Protein AF-A0A9D5B1R6-F1 (afdb_monomer_lite)

InterPro domains:
  IPR014854 Non-structural maintenance of chromosome element 4, C-terminal [PF08743] (55-95)
  IPR027786 Nse4/EID family [PTHR16140] (1-98)

Structure (mmCIF, N/CA/C/O backbone):
data_AF-A0A9D5B1R6-F1
#
_entry.id   AF-A0A9D5B1R6-F1
#
loop_
_atom_site.group_PDB
_atom_site.id
_atom_site.type_symbol
_atom_site.label_atom_id
_atom_site.label_alt_id
_atom_site.label_comp_id
_atom_site.label_asym_id
_atom_site.label_entity_id
_atom_site.label_seq_id
_atom_site.pdbx_PDB_ins_code
_atom_site.Cartn_x
_atom_site.Cartn_y
_atom_site.Cartn_z
_atom_site.occupancy
_atom_site.B_iso_or_equiv
_atom_site.auth_seq_id
_atom_site.auth_comp_id
_atom_site.auth_asym_id
_atom_site.auth_atom_id
_atom_site.pdbx_PDB_model_num
ATOM 1 N N . MET A 1 1 ? -0.660 -54.802 -45.787 1.00 39.91 1 MET A N 1
ATOM 2 C CA . MET A 1 1 ? -0.016 -53.473 -45.708 1.00 39.91 1 MET A CA 1
ATOM 3 C C . MET A 1 1 ? -0.212 -52.958 -44.292 1.0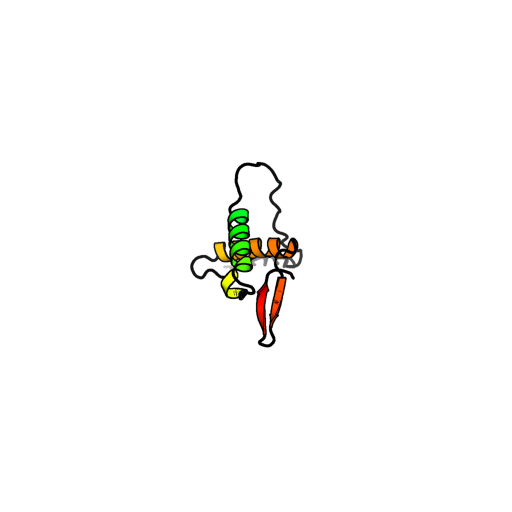0 39.91 1 MET A C 1
ATOM 5 O O . MET A 1 1 ? -1.242 -52.376 -43.983 1.00 39.91 1 MET A O 1
ATOM 9 N N . ASP A 1 2 ? 0.734 -53.288 -43.419 1.00 43.66 2 ASP A N 1
ATOM 10 C CA . ASP A 1 2 ? 0.671 -53.099 -41.970 1.00 43.66 2 ASP A CA 1
ATOM 11 C C . ASP A 1 2 ? 1.022 -51.664 -41.562 1.00 43.66 2 ASP A C 1
ATOM 13 O O . ASP A 1 2 ? 2.182 -51.245 -41.595 1.00 43.66 2 ASP A O 1
ATOM 17 N N . THR A 1 3 ? 0.024 -50.891 -41.144 1.00 48.88 3 THR A N 1
ATOM 18 C CA . THR A 1 3 ? 0.214 -49.537 -40.614 1.00 48.88 3 THR A CA 1
ATOM 19 C C . THR A 1 3 ? 0.492 -49.589 -39.111 1.00 48.88 3 THR A C 1
ATOM 21 O O . THR A 1 3 ? -0.399 -49.672 -38.270 1.00 48.88 3 THR A O 1
ATOM 24 N N . LYS A 1 4 ? 1.780 -49.539 -38.755 1.00 49.00 4 LYS A N 1
ATOM 25 C CA . LYS A 1 4 ? 2.257 -49.485 -37.365 1.00 49.00 4 LYS A CA 1
ATOM 26 C C . LYS A 1 4 ? 1.818 -48.181 -36.684 1.00 49.00 4 LYS A C 1
ATOM 28 O O . LYS A 1 4 ? 2.315 -47.102 -37.006 1.00 49.00 4 LYS A O 1
ATOM 33 N N . ILE A 1 5 ? 0.928 -48.285 -35.698 1.00 58.22 5 ILE A N 1
ATOM 34 C CA . ILE A 1 5 ? 0.505 -47.170 -34.839 1.00 58.22 5 ILE A CA 1
ATOM 35 C C . ILE A 1 5 ? 1.670 -46.786 -33.913 1.00 58.22 5 ILE A C 1
ATOM 37 O O . ILE A 1 5 ? 2.096 -47.555 -33.051 1.00 58.22 5 ILE A O 1
ATOM 41 N N . LYS A 1 6 ? 2.210 -45.578 -34.101 1.00 52.16 6 LYS A N 1
ATOM 42 C CA . LYS A 1 6 ? 3.335 -45.029 -33.329 1.00 52.16 6 LYS A CA 1
ATOM 43 C C . LYS A 1 6 ? 2.820 -44.507 -31.978 1.00 52.16 6 LYS A C 1
ATOM 45 O O . LYS A 1 6 ? 2.185 -43.457 -31.914 1.00 52.16 6 LYS A O 1
ATOM 50 N N . GLN A 1 7 ? 3.080 -45.236 -30.893 1.00 57.19 7 GLN A N 1
ATOM 51 C CA . GLN A 1 7 ? 2.700 -44.827 -29.535 1.00 57.19 7 GLN A CA 1
ATOM 52 C C . GLN A 1 7 ? 3.459 -43.558 -29.103 1.00 57.19 7 GLN A C 1
ATOM 54 O O . GLN A 1 7 ? 4.688 -43.543 -29.010 1.00 57.19 7 GLN A O 1
ATOM 59 N N . LYS A 1 8 ? 2.723 -42.476 -28.818 1.00 52.56 8 LYS A N 1
ATOM 60 C CA . LYS A 1 8 ? 3.261 -41.242 -28.224 1.00 52.56 8 LYS A CA 1
ATOM 61 C C . LYS A 1 8 ? 3.515 -41.474 -26.730 1.00 52.56 8 LYS A C 1
ATOM 63 O O . LYS A 1 8 ? 2.583 -41.724 -25.972 1.00 52.56 8 LYS A O 1
ATOM 68 N N . ARG A 1 9 ? 4.774 -41.363 -26.296 1.00 49.69 9 ARG A N 1
ATOM 69 C CA . ARG A 1 9 ? 5.143 -41.379 -24.871 1.00 49.69 9 ARG A CA 1
ATOM 70 C C . ARG A 1 9 ? 4.581 -40.132 -24.184 1.00 49.69 9 ARG A C 1
ATOM 72 O O . ARG A 1 9 ? 4.960 -39.012 -24.519 1.00 49.69 9 ARG A O 1
ATOM 79 N N . VAL A 1 10 ? 3.689 -40.327 -23.218 1.00 55.59 10 VAL A N 1
ATOM 80 C CA . VAL A 1 10 ? 3.200 -39.260 -22.339 1.00 55.59 10 VAL A CA 1
ATOM 81 C C . VAL A 1 10 ? 4.303 -38.935 -21.332 1.00 55.59 10 VAL A C 1
ATOM 83 O O . VAL A 1 10 ? 4.552 -39.692 -20.396 1.00 55.59 10 VAL A O 1
ATOM 86 N N . CYS A 1 11 ? 4.987 -37.805 -21.518 1.00 48.84 11 CYS A N 1
ATOM 87 C CA . CYS A 1 11 ? 5.887 -37.270 -20.501 1.00 48.84 11 CYS A CA 1
ATOM 88 C C . CYS A 1 11 ? 5.057 -36.775 -19.312 1.00 48.84 11 CYS A C 1
ATOM 90 O O . CYS A 1 11 ? 4.418 -35.723 -19.368 1.00 48.84 11 CYS A O 1
ATOM 92 N N . ARG A 1 12 ? 5.070 -37.540 -18.219 1.00 50.94 12 ARG A N 1
ATOM 93 C CA . ARG A 1 12 ? 4.490 -37.160 -16.929 1.00 50.94 12 ARG A CA 1
ATOM 94 C C . ARG A 1 12 ? 5.261 -35.953 -16.379 1.00 50.94 12 ARG A C 1
ATOM 96 O O . ARG A 1 12 ? 6.295 -36.118 -15.737 1.00 50.94 12 ARG A O 1
ATOM 103 N N . LYS A 1 13 ? 4.780 -34.732 -16.644 1.00 58.06 13 LYS A N 1
ATOM 104 C CA . LYS A 1 13 ? 5.303 -33.516 -16.003 1.00 58.06 13 LYS A CA 1
ATOM 105 C C . LYS A 1 13 ? 5.100 -33.657 -14.493 1.00 58.06 13 LYS A C 1
ATOM 107 O O . LYS A 1 13 ? 3.965 -33.727 -14.020 1.00 58.06 13 LYS A O 1
ATOM 112 N N . LYS A 1 14 ? 6.195 -33.741 -13.734 1.00 51.97 14 LYS A N 1
ATOM 113 C CA . LYS A 1 14 ? 6.152 -33.658 -12.271 1.00 51.97 14 LYS A CA 1
ATOM 114 C C . LYS A 1 14 ? 5.601 -32.272 -11.917 1.00 51.97 14 LYS A C 1
ATOM 116 O O . LYS A 1 14 ? 6.217 -31.268 -12.259 1.00 51.97 14 LYS A O 1
ATOM 121 N N . ARG A 1 15 ? 4.422 -32.214 -11.288 1.00 55.03 15 ARG A N 1
ATOM 122 C CA . ARG A 1 15 ? 3.891 -30.979 -10.691 1.00 55.03 15 ARG A CA 1
ATOM 123 C C . ARG A 1 15 ? 4.849 -30.590 -9.565 1.00 55.03 15 ARG A C 1
ATOM 125 O O . ARG A 1 15 ? 4.895 -31.280 -8.549 1.00 55.03 15 ARG A O 1
ATOM 132 N N . LEU A 1 16 ? 5.644 -29.544 -9.773 1.00 53.97 16 LEU A N 1
ATOM 133 C CA . LEU A 1 16 ? 6.394 -28.907 -8.696 1.00 53.97 16 LEU A CA 1
ATOM 134 C C . LEU A 1 16 ? 5.376 -28.218 -7.780 1.00 53.97 16 LEU A C 1
ATOM 136 O O . LEU A 1 16 ? 4.466 -27.540 -8.259 1.00 53.97 16 LEU A O 1
ATOM 140 N N . LYS A 1 17 ? 5.470 -28.479 -6.475 1.00 51.81 17 LYS A N 1
ATOM 141 C CA . LYS A 1 17 ? 4.603 -27.873 -5.462 1.00 51.81 17 LYS A CA 1
ATOM 142 C C . LYS A 1 17 ? 4.887 -26.359 -5.421 1.00 51.81 17 LYS A C 1
ATOM 144 O O . LYS A 1 17 ? 6.046 -25.999 -5.244 1.00 51.81 17 LYS A O 1
ATOM 149 N N . PRO A 1 18 ? 3.886 -25.476 -5.569 1.00 50.22 18 PRO A N 1
ATOM 150 C CA . PRO A 1 18 ? 4.074 -24.025 -5.512 1.00 50.22 18 PRO A CA 1
ATOM 151 C C . PRO A 1 18 ? 4.111 -23.541 -4.056 1.00 50.22 18 PRO A C 1
ATOM 153 O O . PRO A 1 18 ? 3.234 -22.807 -3.605 1.00 50.22 18 PRO A O 1
ATOM 156 N N . THR A 1 19 ? 5.064 -24.029 -3.265 1.00 49.75 19 THR A N 1
ATOM 157 C CA . THR A 1 19 ? 5.172 -23.635 -1.852 1.00 49.75 19 THR A CA 1
ATOM 158 C C . THR A 1 19 ? 6.606 -23.744 -1.366 1.00 49.75 19 THR A C 1
ATOM 160 O O . THR A 1 19 ? 6.899 -24.463 -0.424 1.00 49.75 19 THR A O 1
ATOM 163 N N . GLU A 1 20 ? 7.504 -23.013 -2.007 1.00 47.91 20 GLU A N 1
ATOM 164 C CA . GLU A 1 20 ? 8.626 -22.421 -1.292 1.00 47.91 20 GLU A CA 1
ATOM 165 C C . GLU A 1 20 ? 8.621 -20.954 -1.684 1.00 47.91 20 GLU A C 1
ATOM 167 O O . GLU A 1 20 ? 8.528 -20.612 -2.861 1.00 47.91 20 GLU A O 1
ATOM 172 N N . LEU A 1 21 ? 8.537 -20.112 -0.660 1.00 54.31 21 LEU A N 1
ATOM 173 C CA . LEU A 1 21 ? 8.423 -18.665 -0.723 1.00 54.31 21 LEU A CA 1
ATOM 174 C C . LEU A 1 21 ? 9.302 -18.128 -1.855 1.00 54.31 21 LEU A C 1
ATOM 176 O O . LEU A 1 21 ? 10.526 -18.197 -1.761 1.00 54.31 21 LEU A O 1
ATOM 180 N N . ALA A 1 22 ? 8.675 -17.579 -2.899 1.00 50.22 22 ALA A N 1
ATOM 181 C CA . ALA A 1 22 ? 9.339 -16.706 -3.857 1.00 50.22 22 ALA A CA 1
ATOM 182 C C . ALA A 1 22 ? 9.732 -15.435 -3.097 1.00 50.22 22 ALA A C 1
ATOM 184 O O . ALA A 1 22 ? 9.069 -14.404 -3.169 1.00 50.22 22 ALA A O 1
ATOM 185 N N . ARG A 1 23 ? 10.747 -15.566 -2.242 1.00 47.34 23 ARG A N 1
ATOM 186 C CA . ARG A 1 23 ? 11.384 -14.459 -1.565 1.00 47.34 23 ARG A CA 1
ATOM 187 C C . ARG A 1 23 ? 12.093 -13.707 -2.685 1.00 47.34 23 ARG A C 1
ATOM 189 O O . ARG A 1 23 ? 12.982 -14.291 -3.301 1.00 47.34 23 ARG A O 1
ATOM 196 N N . PRO A 1 24 ? 11.671 -12.479 -3.002 1.00 53.41 24 PRO A N 1
ATOM 197 C CA . PRO A 1 24 ? 12.341 -11.698 -4.024 1.00 53.41 24 PRO A CA 1
ATOM 198 C C . PRO A 1 24 ? 13.820 -11.591 -3.660 1.00 53.41 24 PRO A C 1
ATOM 200 O O . PRO A 1 24 ? 14.155 -11.360 -2.492 1.00 53.41 24 PRO A O 1
ATOM 203 N N . GLU A 1 25 ? 14.694 -11.829 -4.635 1.00 51.28 25 GLU A N 1
ATOM 204 C CA . GLU A 1 25 ? 16.132 -11.699 -4.442 1.00 51.28 25 GLU A CA 1
ATOM 205 C C . GLU A 1 25 ? 16.429 -10.262 -4.010 1.00 51.28 25 GLU A C 1
ATOM 207 O O . GLU A 1 25 ? 16.164 -9.296 -4.725 1.00 51.28 25 GLU A O 1
ATOM 212 N N . GLN A 1 26 ? 16.924 -10.120 -2.782 1.00 53.69 26 GLN A N 1
ATOM 213 C CA . GLN A 1 26 ? 17.366 -8.838 -2.264 1.00 53.69 26 GLN A CA 1
ATOM 214 C C . GLN A 1 26 ? 18.657 -8.497 -3.015 1.00 53.69 26 GLN A C 1
ATOM 216 O O . GLN A 1 26 ? 19.667 -9.177 -2.829 1.00 53.69 26 GLN A O 1
ATOM 221 N N . LEU A 1 27 ? 18.600 -7.505 -3.910 1.00 57.31 27 LEU A N 1
ATOM 222 C CA . LEU A 1 27 ? 19.766 -7.023 -4.650 1.00 57.31 27 LEU A CA 1
ATOM 223 C C . LEU A 1 27 ? 20.867 -6.659 -3.645 1.00 57.31 27 LEU A C 1
ATOM 225 O O . LEU A 1 27 ? 20.658 -5.843 -2.747 1.00 57.31 27 LEU A O 1
ATOM 229 N N . VAL A 1 28 ? 22.008 -7.339 -3.764 1.00 44.66 28 VAL A N 1
ATOM 230 C CA . VAL A 1 28 ? 23.182 -7.162 -2.905 1.00 44.66 28 VAL A CA 1
ATOM 231 C C . VAL A 1 28 ? 23.676 -5.724 -3.051 1.00 44.66 28 VAL A C 1
ATOM 233 O O . VAL A 1 28 ? 23.882 -5.256 -4.169 1.00 44.66 28 VAL A O 1
ATOM 236 N N . GLU A 1 29 ? 23.837 -5.026 -1.923 1.00 49.94 29 GLU A N 1
ATOM 237 C CA . GLU A 1 29 ? 24.308 -3.640 -1.880 1.00 49.94 29 GLU A CA 1
ATOM 238 C C . GLU A 1 29 ? 25.661 -3.507 -2.582 1.00 49.94 29 GLU A C 1
ATOM 240 O O . GLU A 1 29 ? 26.681 -4.008 -2.110 1.00 49.94 29 GLU A O 1
ATOM 245 N N . GLY A 1 30 ? 25.656 -2.827 -3.725 1.00 45.97 30 GLY A N 1
ATOM 246 C CA . GLY A 1 30 ? 26.816 -2.761 -4.596 1.00 45.97 30 GLY A CA 1
ATOM 247 C C . GLY A 1 30 ? 26.870 -1.526 -5.483 1.00 45.97 30 GLY A C 1
ATOM 248 O O .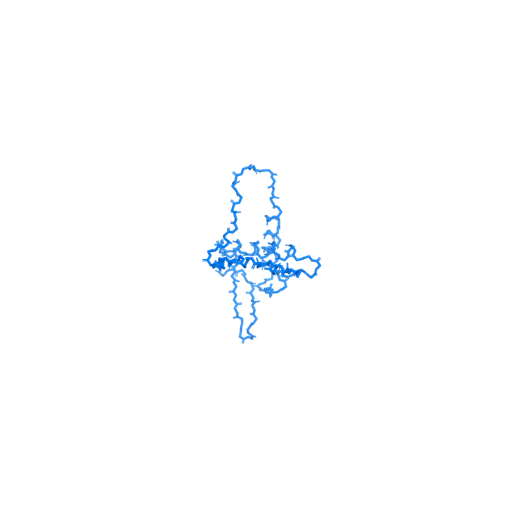 GLY A 1 30 ? 27.311 -1.671 -6.607 1.00 45.97 30 GLY A O 1
ATOM 249 N N . SER A 1 31 ? 26.436 -0.349 -5.009 1.00 41.28 31 SER A N 1
ATOM 250 C CA . SER A 1 31 ? 26.910 0.981 -5.464 1.00 41.28 31 SER A CA 1
ATOM 251 C C . SER A 1 31 ? 26.049 2.099 -4.867 1.00 41.28 31 SER A C 1
ATOM 253 O O . SER A 1 31 ? 24.833 2.118 -5.018 1.00 41.28 31 SER A O 1
ATOM 255 N N . ARG A 1 32 ? 26.689 3.049 -4.183 1.00 47.59 32 ARG A N 1
ATOM 256 C CA . ARG A 1 32 ? 26.085 4.082 -3.320 1.00 47.59 32 ARG A CA 1
ATOM 257 C C . ARG A 1 32 ? 25.487 5.304 -4.047 1.00 47.59 32 ARG A C 1
ATOM 259 O O . ARG A 1 32 ? 25.205 6.295 -3.379 1.00 47.59 32 ARG A O 1
ATOM 266 N N . GLU A 1 33 ? 25.301 5.277 -5.368 1.00 48.31 33 GLU A N 1
ATOM 267 C CA . GLU A 1 33 ? 25.033 6.507 -6.148 1.00 48.31 33 GLU A CA 1
ATOM 268 C C . GLU A 1 33 ? 23.793 6.482 -7.053 1.00 48.31 33 GLU A C 1
ATOM 270 O O . GLU A 1 33 ? 23.370 7.532 -7.535 1.00 48.31 33 GLU A O 1
ATOM 275 N N . GLU A 1 34 ? 23.105 5.351 -7.181 1.00 49.56 34 GLU A N 1
ATOM 276 C CA . GLU A 1 34 ? 21.782 5.299 -7.802 1.00 49.56 34 GLU A CA 1
ATOM 277 C C . GLU A 1 34 ? 20.750 5.166 -6.685 1.00 49.56 34 GLU A C 1
ATOM 279 O O . GLU A 1 34 ? 20.609 4.112 -6.071 1.00 49.56 34 GLU A O 1
ATOM 284 N N . ARG A 1 35 ? 20.030 6.248 -6.361 1.00 53.75 35 ARG A N 1
ATOM 285 C CA . ARG A 1 35 ? 18.786 6.110 -5.589 1.00 53.75 35 ARG A CA 1
ATOM 286 C C . ARG A 1 35 ? 17.857 5.247 -6.431 1.00 53.75 35 ARG A C 1
ATOM 288 O O . ARG A 1 35 ? 17.260 5.765 -7.380 1.00 53.75 35 ARG A O 1
ATOM 295 N N . ASN A 1 36 ? 17.801 3.959 -6.104 1.00 64.88 36 ASN A N 1
ATOM 296 C CA . ASN A 1 36 ? 17.019 2.965 -6.818 1.00 64.88 36 ASN A CA 1
ATOM 297 C C . ASN A 1 36 ? 15.588 3.483 -6.962 1.00 64.88 36 ASN A C 1
ATOM 299 O O . ASN A 1 36 ? 15.063 4.135 -6.057 1.00 64.88 36 ASN A O 1
ATOM 303 N N . ASP A 1 37 ? 14.937 3.225 -8.092 1.00 69.19 37 ASP A N 1
ATOM 304 C CA . ASP A 1 37 ? 13.578 3.728 -8.330 1.00 69.19 37 ASP A CA 1
ATOM 305 C C . ASP A 1 37 ? 12.591 3.287 -7.230 1.00 69.19 37 ASP A C 1
ATOM 307 O O . ASP A 1 37 ? 11.675 4.029 -6.871 1.00 69.19 37 ASP A O 1
ATOM 311 N N . THR A 1 38 ? 12.876 2.164 -6.564 1.00 71.81 38 THR A N 1
ATOM 312 C CA . THR A 1 38 ? 12.199 1.717 -5.340 1.00 71.81 38 THR A CA 1
ATOM 313 C C . THR A 1 38 ? 12.273 2.735 -4.198 1.00 71.81 38 THR A C 1
ATOM 315 O O . THR A 1 38 ? 11.261 2.976 -3.542 1.00 71.81 38 THR A O 1
ATOM 318 N N . ASP A 1 39 ? 13.418 3.382 -3.967 1.00 81.38 39 ASP A N 1
ATOM 319 C CA . ASP A 1 39 ? 13.588 4.392 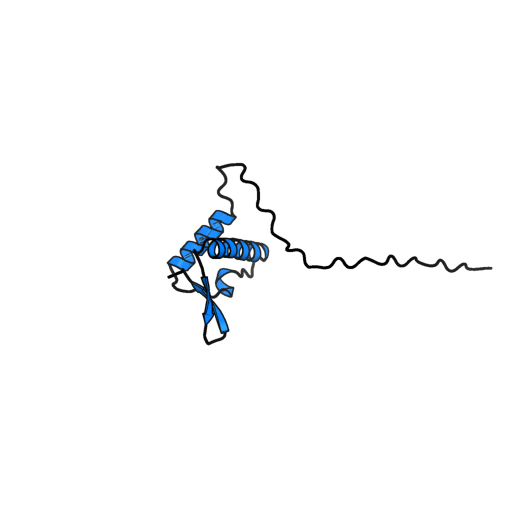-2.912 1.00 81.38 39 ASP A CA 1
ATOM 320 C C . ASP A 1 39 ? 12.723 5.625 -3.177 1.00 81.38 39 ASP A C 1
ATOM 322 O O . ASP A 1 39 ? 12.134 6.198 -2.256 1.00 81.38 39 ASP A O 1
ATOM 326 N N . LYS A 1 40 ? 12.587 6.015 -4.451 1.00 88.31 40 LYS A N 1
ATOM 327 C CA . LYS A 1 40 ? 11.705 7.117 -4.864 1.00 88.31 40 LYS A CA 1
ATOM 328 C C . LYS A 1 40 ? 10.237 6.756 -4.639 1.00 88.31 40 LYS A C 1
ATOM 330 O O . LYS A 1 40 ? 9.472 7.584 -4.132 1.00 88.31 40 LYS A O 1
ATOM 335 N N . THR A 1 41 ? 9.846 5.525 -4.962 1.00 86.12 41 THR A N 1
ATOM 336 C CA . THR A 1 41 ? 8.482 5.025 -4.743 1.00 86.12 41 THR A CA 1
ATOM 337 C C . THR A 1 41 ? 8.164 4.933 -3.248 1.00 86.12 41 THR A C 1
ATOM 339 O O . THR A 1 41 ? 7.117 5.418 -2.814 1.00 86.12 41 THR A O 1
ATOM 342 N N . MET A 1 42 ? 9.096 4.435 -2.428 1.00 89.94 42 MET A N 1
ATOM 343 C CA . MET A 1 42 ? 8.963 4.408 -0.966 1.00 89.94 42 MET A CA 1
ATOM 344 C C . MET A 1 42 ? 8.828 5.812 -0.375 1.00 89.94 42 MET A C 1
ATOM 346 O O . MET A 1 42 ? 7.928 6.056 0.431 1.00 89.94 42 MET A O 1
ATOM 350 N N . LEU A 1 43 ? 9.672 6.759 -0.800 1.00 90.50 43 LEU A N 1
ATOM 351 C CA . LEU A 1 43 ? 9.597 8.147 -0.342 1.00 90.50 43 LEU A CA 1
ATOM 352 C C . LEU A 1 43 ? 8.253 8.788 -0.712 1.00 90.50 43 LEU A C 1
ATOM 354 O O . LEU A 1 43 ? 7.651 9.497 0.096 1.00 90.50 43 LEU A O 1
ATOM 358 N N . THR A 1 44 ? 7.760 8.516 -1.919 1.00 92.38 44 THR A N 1
ATOM 359 C CA . THR A 1 44 ? 6.446 8.980 -2.377 1.00 92.38 44 THR A CA 1
ATOM 360 C C . THR A 1 44 ? 5.325 8.442 -1.491 1.00 92.38 44 THR A C 1
ATOM 362 O O . THR A 1 44 ? 4.522 9.225 -0.982 1.00 92.38 44 THR A O 1
ATOM 365 N N . MET A 1 45 ? 5.294 7.130 -1.249 1.00 92.69 45 MET A N 1
ATOM 366 C CA . MET A 1 45 ? 4.287 6.503 -0.389 1.00 92.69 45 MET A CA 1
ATOM 367 C C . MET A 1 45 ? 4.338 7.027 1.044 1.00 92.69 45 MET A C 1
ATOM 369 O O . MET A 1 45 ? 3.299 7.366 1.608 1.00 92.69 45 MET A O 1
ATOM 373 N N . PHE A 1 46 ? 5.536 7.172 1.608 1.00 89.50 46 PHE A N 1
ATOM 374 C CA . PHE A 1 46 ? 5.719 7.736 2.940 1.00 89.50 46 PHE A CA 1
ATOM 375 C C . PHE A 1 46 ? 5.146 9.158 3.035 1.00 89.50 46 PHE A C 1
ATOM 377 O O . PHE A 1 46 ? 4.393 9.472 3.954 1.00 89.50 46 PHE A O 1
ATOM 384 N N . ASN A 1 47 ? 5.415 10.009 2.040 1.00 92.00 47 ASN A N 1
ATOM 385 C CA . ASN A 1 47 ? 4.862 11.363 1.992 1.00 92.00 47 ASN A CA 1
ATOM 386 C C . ASN A 1 47 ? 3.332 11.381 1.849 1.00 92.00 47 ASN A C 1
ATOM 388 O O . ASN A 1 47 ? 2.677 12.258 2.416 1.00 92.00 47 ASN A O 1
ATOM 392 N N . ILE A 1 48 ? 2.753 10.436 1.102 1.00 92.75 48 ILE A N 1
ATOM 393 C CA . ILE A 1 48 ? 1.297 10.286 0.981 1.00 92.75 48 ILE A CA 1
ATOM 394 C C . ILE A 1 48 ? 0.687 9.932 2.340 1.00 92.75 48 ILE A C 1
ATOM 396 O O . ILE A 1 48 ? -0.275 10.585 2.744 1.00 92.75 48 ILE A O 1
ATOM 400 N N . LEU A 1 49 ? 1.251 8.954 3.053 1.00 91.81 49 LEU A N 1
ATOM 401 C CA . LEU A 1 49 ? 0.769 8.528 4.372 1.00 91.81 49 LEU A CA 1
ATOM 402 C C . LEU A 1 49 ? 0.937 9.629 5.426 1.00 91.81 49 LEU A C 1
ATOM 404 O O . LEU A 1 49 ? 0.018 9.899 6.188 1.00 91.81 49 LEU A O 1
ATOM 408 N N . ARG A 1 50 ? 2.050 10.365 5.408 1.00 89.19 50 ARG A N 1
ATOM 409 C CA . ARG A 1 50 ? 2.269 11.479 6.340 1.00 89.19 50 ARG A CA 1
ATOM 410 C C . ARG A 1 50 ? 1.263 12.621 6.151 1.00 89.19 50 ARG A C 1
ATOM 412 O O . ARG A 1 50 ? 0.867 13.284 7.105 1.00 89.19 50 ARG A O 1
ATOM 419 N N . LYS A 1 51 ? 0.851 12.882 4.904 1.00 90.06 51 LYS A N 1
ATOM 420 C CA . LYS A 1 51 ? -0.175 13.893 4.590 1.00 90.06 51 LYS A CA 1
ATOM 421 C C . LYS A 1 51 ? -1.589 13.406 4.906 1.00 90.06 51 LYS A C 1
ATOM 423 O O . LYS A 1 51 ? -2.446 14.212 5.256 1.00 90.06 51 LYS A O 1
ATOM 428 N N . ASN A 1 52 ? -1.838 12.107 4.762 1.00 85.94 52 ASN A N 1
ATOM 429 C CA . ASN A 1 52 ? -3.154 11.500 4.903 1.00 85.94 52 ASN A CA 1
ATOM 430 C C . ASN A 1 52 ? -3.129 10.481 6.044 1.00 85.94 52 ASN A C 1
ATOM 432 O O . ASN A 1 52 ? -2.638 9.376 5.851 1.00 85.94 52 ASN A O 1
ATOM 436 N N . ARG A 1 53 ? -3.742 10.805 7.194 1.00 83.31 53 ARG A N 1
ATOM 437 C CA . ARG A 1 53 ? -3.782 9.930 8.391 1.00 83.31 53 ARG A CA 1
ATOM 438 C C . ARG A 1 53 ? -4.096 8.452 8.096 1.00 83.31 53 ARG A C 1
ATOM 440 O O . ARG A 1 53 ? -3.624 7.571 8.805 1.00 83.31 53 ARG A O 1
ATOM 447 N N . SER A 1 54 ? -4.910 8.182 7.076 1.00 91.94 54 SER A N 1
ATOM 448 C CA . SER A 1 54 ? -5.159 6.836 6.556 1.00 91.94 54 SER A CA 1
ATOM 449 C C . SER A 1 54 ? -5.531 6.888 5.075 1.00 91.94 54 SER A C 1
ATOM 451 O O . SER A 1 54 ? -6.309 7.757 4.673 1.00 91.94 54 SER A O 1
ATOM 453 N N . VAL A 1 55 ? -5.065 5.925 4.283 1.00 95.25 55 VAL A N 1
ATOM 454 C CA . VAL A 1 55 ? -5.371 5.795 2.848 1.00 95.25 55 VAL A CA 1
ATOM 455 C C . VAL A 1 55 ? -5.868 4.384 2.553 1.00 95.25 55 VAL A C 1
ATOM 457 O O . VAL A 1 55 ? -5.406 3.427 3.162 1.00 95.25 55 VAL A O 1
ATOM 460 N N . LYS A 1 56 ? -6.804 4.215 1.615 1.00 96.44 56 LYS A N 1
ATOM 461 C CA . LYS A 1 56 ? -7.223 2.873 1.179 1.00 96.44 56 LYS A CA 1
ATOM 462 C C . LYS A 1 56 ? -6.088 2.153 0.455 1.00 96.44 56 LYS A C 1
ATOM 464 O O . LYS A 1 56 ? -5.468 2.735 -0.436 1.00 96.44 56 LYS A O 1
ATOM 469 N N . LEU A 1 57 ? -5.886 0.876 0.770 1.00 96.81 57 LEU A N 1
ATOM 470 C CA . LEU A 1 57 ? -4.832 0.052 0.175 1.00 96.81 57 LEU A CA 1
ATOM 471 C C . LEU A 1 57 ? -4.928 0.011 -1.356 1.00 96.81 57 LEU A C 1
ATOM 473 O O . LEU A 1 57 ? -3.922 0.190 -2.039 1.00 96.81 57 LEU A O 1
ATOM 477 N N . GLU A 1 58 ? -6.139 -0.156 -1.897 1.00 95.38 58 GLU A N 1
ATOM 478 C CA . GLU A 1 58 ? -6.353 -0.203 -3.346 1.00 95.38 58 GLU A CA 1
ATOM 479 C C . GLU A 1 58 ? -5.925 1.087 -4.063 1.00 95.38 58 GLU A C 1
ATOM 481 O O . GLU A 1 58 ? -5.423 1.025 -5.179 1.00 95.38 58 GLU A O 1
ATOM 486 N N . ILE A 1 59 ? -6.077 2.249 -3.422 1.00 94.88 59 ILE A N 1
ATOM 487 C CA . ILE A 1 59 ? -5.708 3.548 -3.996 1.00 94.88 59 ILE A CA 1
ATOM 488 C C . ILE A 1 59 ? -4.201 3.770 -3.905 1.00 94.88 59 ILE A C 1
ATOM 490 O O . ILE A 1 59 ? -3.618 4.388 -4.789 1.00 94.88 59 ILE A O 1
ATOM 494 N N . LEU A 1 60 ? -3.574 3.268 -2.841 1.00 95.31 60 LEU A N 1
ATOM 495 C CA . LEU A 1 60 ? -2.138 3.404 -2.641 1.00 95.31 60 LEU A CA 1
ATOM 496 C C . LEU A 1 60 ? -1.339 2.505 -3.595 1.00 95.31 60 LEU A C 1
ATOM 498 O O . LEU A 1 60 ? -0.284 2.909 -4.073 1.00 95.31 60 LEU A O 1
ATOM 502 N N . VAL A 1 61 ? -1.827 1.288 -3.857 1.00 96.00 61 VAL A N 1
ATOM 503 C CA . VAL A 1 61 ? -1.057 0.266 -4.578 1.00 96.00 61 VAL A CA 1
ATOM 504 C C . VAL A 1 61 ? -1.426 0.171 -6.057 1.00 96.00 61 VAL A C 1
ATOM 506 O O . VAL A 1 61 ? -0.531 0.025 -6.890 1.00 96.00 61 VAL A O 1
ATOM 509 N N . LEU A 1 62 ? -2.711 0.253 -6.419 1.00 96.56 62 LEU A N 1
ATOM 510 C CA . LEU A 1 62 ? -3.142 -0.059 -7.782 1.00 96.56 62 LEU A CA 1
ATOM 511 C C . LEU A 1 62 ? -2.892 1.096 -8.753 1.00 96.56 62 LEU A C 1
ATOM 513 O O . LEU A 1 62 ? -3.335 2.224 -8.546 1.00 96.56 62 LEU A O 1
ATOM 517 N N . ASN A 1 63 ? -2.287 0.769 -9.892 1.00 95.00 63 ASN A N 1
ATOM 518 C CA . ASN A 1 63 ? -2.202 1.643 -11.052 1.00 95.00 63 ASN A CA 1
ATOM 519 C C . ASN A 1 63 ? -2.859 0.960 -12.261 1.00 95.00 63 ASN A C 1
ATOM 521 O O . ASN A 1 63 ? -2.388 -0.063 -12.751 1.00 95.00 63 ASN A O 1
ATOM 525 N N . ARG A 1 64 ? -3.953 1.548 -12.763 1.00 96.38 64 ARG A N 1
ATOM 526 C CA . ARG A 1 64 ? -4.734 0.995 -13.887 1.00 96.38 64 ARG A CA 1
ATOM 527 C C . ARG A 1 64 ? -3.992 1.035 -15.224 1.00 96.38 64 ARG A C 1
ATOM 529 O O . ARG A 1 64 ? -4.320 0.261 -16.114 1.00 96.38 64 ARG A O 1
ATOM 536 N N . ASN A 1 65 ? -3.009 1.923 -15.350 1.00 96.50 65 ASN A N 1
ATOM 537 C CA . ASN A 1 65 ? -2.264 2.148 -16.587 1.00 96.50 65 ASN A CA 1
ATOM 538 C C . ASN A 1 65 ? -0.956 1.347 -16.631 1.00 96.50 65 ASN A C 1
ATOM 540 O O . ASN A 1 65 ? -0.369 1.202 -17.698 1.00 96.50 65 ASN A O 1
ATOM 544 N N . SER A 1 66 ? -0.484 0.839 -15.486 1.00 95.94 66 SER A N 1
ATOM 545 C CA . SER A 1 66 ? 0.751 0.059 -15.401 1.00 95.94 66 SER A CA 1
ATOM 546 C C . SER A 1 66 ? 0.677 -0.985 -14.291 1.00 95.94 66 SER A C 1
ATOM 548 O O . SER A 1 66 ? 0.713 -0.679 -13.095 1.00 95.94 66 SER A O 1
ATOM 550 N N . PHE A 1 67 ? 0.626 -2.254 -14.697 1.00 96.69 67 PHE A N 1
ATOM 551 C CA . PHE A 1 67 ? 0.696 -3.368 -13.758 1.00 96.69 67 PHE A CA 1
ATOM 552 C C . PHE A 1 67 ? 2.084 -3.485 -13.113 1.00 96.69 67 PHE A C 1
ATOM 554 O O . PHE A 1 67 ? 2.170 -3.756 -11.920 1.00 96.69 67 PHE A O 1
ATOM 561 N N . ALA A 1 68 ? 3.160 -3.201 -13.857 1.00 94.44 68 ALA A N 1
ATOM 562 C CA . ALA A 1 68 ? 4.516 -3.182 -13.306 1.00 94.44 68 ALA A CA 1
ATOM 563 C C . ALA A 1 68 ? 4.629 -2.186 -12.139 1.00 94.44 68 ALA A C 1
ATOM 565 O O . ALA A 1 68 ? 5.093 -2.554 -11.064 1.00 94.44 68 ALA A O 1
ATOM 566 N N . GLN A 1 69 ? 4.058 -0.984 -12.289 1.00 94.00 69 GLN A N 1
ATOM 567 C CA . GLN A 1 69 ? 4.019 -0.004 -11.200 1.00 94.00 69 GLN A CA 1
ATOM 568 C C . GLN A 1 69 ? 3.205 -0.502 -10.000 1.00 94.00 69 GLN A C 1
ATOM 570 O O . GLN A 1 69 ? 3.554 -0.219 -8.861 1.00 94.00 69 GLN A O 1
ATOM 575 N N . THR A 1 70 ? 2.127 -1.256 -10.233 1.00 96.38 70 THR A N 1
ATOM 576 C CA . THR A 1 70 ? 1.349 -1.874 -9.145 1.00 96.38 70 THR A CA 1
ATOM 577 C C . THR A 1 70 ? 2.207 -2.852 -8.339 1.00 96.38 70 THR A C 1
ATOM 579 O O . THR A 1 70 ? 2.131 -2.875 -7.111 1.00 96.38 70 THR A O 1
ATOM 582 N N . VAL A 1 71 ? 3.050 -3.636 -9.016 1.00 95.25 71 VAL A N 1
ATOM 583 C CA . VAL A 1 71 ? 4.004 -4.539 -8.362 1.00 95.25 71 VAL A CA 1
ATOM 584 C C . VAL A 1 71 ? 5.037 -3.733 -7.574 1.00 95.25 71 VAL A C 1
ATOM 586 O O . VAL A 1 71 ? 5.201 -3.982 -6.384 1.00 95.25 71 VAL A O 1
ATOM 589 N N . GLU A 1 72 ? 5.663 -2.720 -8.173 1.00 93.44 72 GLU A N 1
ATOM 590 C CA . GLU A 1 72 ? 6.621 -1.843 -7.480 1.00 93.44 72 GLU A CA 1
ATOM 591 C C . GLU A 1 72 ? 6.018 -1.161 -6.246 1.00 93.44 72 GLU A C 1
ATOM 593 O O . GLU A 1 72 ? 6.639 -1.123 -5.186 1.00 93.44 72 GLU A O 1
ATOM 598 N N . ASN A 1 73 ? 4.782 -0.676 -6.356 1.00 95.44 73 ASN A N 1
ATOM 599 C CA . ASN A 1 73 ? 4.040 -0.079 -5.255 1.00 95.44 73 ASN A CA 1
ATOM 600 C C . ASN A 1 73 ? 3.842 -1.075 -4.105 1.00 95.44 73 ASN A C 1
ATOM 602 O O . ASN A 1 73 ? 4.026 -0.731 -2.938 1.00 95.44 73 ASN A O 1
ATOM 606 N N . LEU A 1 74 ? 3.487 -2.322 -4.423 1.00 95.88 74 LEU A N 1
ATOM 607 C CA . LEU A 1 74 ? 3.329 -3.375 -3.423 1.00 95.88 74 LEU A CA 1
ATOM 608 C C . LEU A 1 74 ? 4.664 -3.704 -2.742 1.00 95.88 74 LEU A C 1
ATOM 610 O O . LEU A 1 74 ? 4.713 -3.856 -1.521 1.00 95.88 74 LEU A O 1
ATOM 614 N N . PHE A 1 75 ? 5.749 -3.762 -3.516 1.00 94.12 75 PHE A N 1
ATOM 615 C CA . PHE A 1 75 ? 7.102 -3.945 -2.998 1.00 94.12 75 PHE A CA 1
ATOM 616 C C . PHE A 1 75 ? 7.510 -2.808 -2.057 1.00 94.12 75 PHE A C 1
ATOM 618 O O . PHE A 1 75 ? 7.932 -3.072 -0.932 1.00 94.12 75 PHE A O 1
ATOM 625 N N . ALA A 1 76 ? 7.317 -1.553 -2.461 1.00 94.12 76 ALA A N 1
ATOM 626 C CA . ALA A 1 76 ? 7.610 -0.385 -1.636 1.00 94.12 76 ALA A CA 1
ATOM 627 C C . ALA A 1 76 ? 6.802 -0.387 -0.328 1.00 94.12 76 ALA A C 1
ATOM 629 O O . ALA A 1 76 ? 7.367 -0.207 0.752 1.00 94.12 76 ALA A O 1
ATOM 630 N N . LEU A 1 77 ? 5.495 -0.664 -0.402 1.00 95.50 77 LEU A N 1
ATOM 631 C CA . LEU A 1 77 ? 4.649 -0.784 0.785 1.00 95.50 77 LEU A CA 1
ATOM 632 C C . LEU A 1 77 ? 5.138 -1.899 1.718 1.00 95.50 77 LEU A C 1
ATOM 634 O O . LEU A 1 77 ? 5.136 -1.716 2.933 1.00 95.50 77 LEU A O 1
ATOM 638 N N . SER A 1 78 ? 5.588 -3.031 1.172 1.00 94.75 78 SER A N 1
ATOM 639 C CA . SER A 1 78 ? 6.102 -4.135 1.986 1.00 94.75 78 SER A CA 1
ATOM 640 C C . SER A 1 78 ? 7.316 -3.727 2.826 1.00 94.75 78 SER A C 1
ATOM 642 O O . SER A 1 78 ? 7.394 -4.107 3.994 1.00 94.75 78 SER A O 1
ATOM 644 N N . PHE A 1 79 ? 8.216 -2.900 2.280 1.00 93.94 79 PHE A N 1
ATOM 645 C CA . PHE A 1 79 ? 9.354 -2.360 3.025 1.00 93.94 79 PHE A CA 1
ATOM 646 C C . PHE A 1 79 ? 8.908 -1.372 4.101 1.00 93.94 79 PHE A C 1
ATOM 648 O O . PHE A 1 79 ? 9.358 -1.480 5.236 1.00 93.94 79 PHE A O 1
ATOM 655 N N . LEU A 1 80 ? 7.961 -0.478 3.796 1.00 93.50 80 LEU A N 1
ATOM 656 C CA . LEU A 1 80 ? 7.420 0.448 4.797 1.00 93.50 80 LEU A CA 1
ATOM 657 C C . LEU A 1 80 ? 6.766 -0.289 5.974 1.00 93.50 80 LEU A C 1
ATOM 659 O O . LEU A 1 80 ? 6.948 0.118 7.118 1.00 93.50 80 LEU A O 1
ATOM 663 N N . VAL A 1 81 ? 6.038 -1.377 5.712 1.00 94.69 81 VAL A N 1
ATOM 664 C CA . VAL A 1 81 ? 5.432 -2.204 6.769 1.00 94.69 81 VAL A CA 1
ATOM 665 C C . VAL A 1 81 ? 6.498 -2.973 7.547 1.00 94.69 81 VAL A C 1
ATOM 667 O O . VAL A 1 81 ? 6.477 -2.970 8.776 1.00 94.69 81 VAL A O 1
ATOM 670 N N . LYS A 1 82 ? 7.457 -3.596 6.852 1.00 93.94 82 LYS A N 1
ATOM 671 C CA . LYS A 1 82 ? 8.583 -4.308 7.477 1.00 93.94 82 LYS A CA 1
ATOM 672 C C . LYS A 1 82 ? 9.376 -3.397 8.419 1.00 93.94 82 LYS A C 1
ATOM 674 O O . LYS A 1 82 ? 9.742 -3.828 9.507 1.00 93.94 82 LYS A O 1
ATOM 679 N N . ASP A 1 83 ? 9.613 -2.154 8.011 1.00 92.12 83 ASP A N 1
ATOM 680 C CA . ASP A 1 83 ? 10.386 -1.169 8.771 1.00 92.12 83 ASP A CA 1
ATOM 681 C C . ASP A 1 83 ? 9.553 -0.460 9.854 1.00 92.12 83 ASP A C 1
ATOM 683 O O . ASP A 1 83 ? 10.040 0.471 10.494 1.00 92.12 83 ASP A O 1
ATOM 687 N N . GLY A 1 84 ? 8.289 -0.859 10.049 1.00 93.00 84 GLY A N 1
ATOM 688 C CA . GLY A 1 84 ? 7.400 -0.264 11.045 1.00 93.00 84 GLY A CA 1
ATOM 689 C C . GLY A 1 84 ? 7.052 1.195 10.753 1.00 93.00 84 GLY A C 1
ATOM 690 O O . GLY A 1 84 ? 6.777 1.947 11.676 1.00 93.00 84 GLY A O 1
ATOM 691 N N . ARG A 1 85 ? 7.092 1.615 9.483 1.00 92.88 85 ARG A N 1
ATOM 692 C CA . ARG A 1 85 ? 6.745 2.972 9.017 1.00 92.88 85 ARG A CA 1
ATOM 693 C C . ARG A 1 85 ? 5.329 3.076 8.457 1.00 92.88 85 ARG A C 1
ATOM 695 O O . ARG A 1 85 ? 4.861 4.175 8.175 1.00 92.88 85 ARG A O 1
ATOM 702 N N . ALA A 1 86 ? 4.664 1.945 8.260 1.00 95.38 86 ALA A N 1
ATOM 703 C CA . ALA A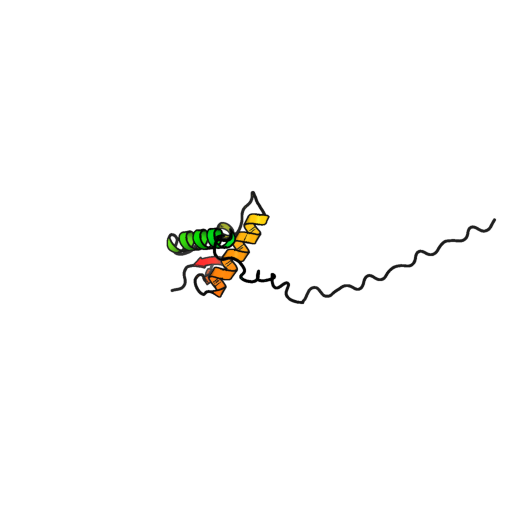 1 86 ? 3.274 1.855 7.844 1.00 95.38 86 ALA A CA 1
ATOM 704 C C . ALA A 1 86 ? 2.615 0.641 8.505 1.00 95.38 86 ALA A C 1
ATOM 706 O O . ALA A 1 86 ? 3.263 -0.374 8.750 1.00 95.38 86 ALA A O 1
ATOM 707 N N . GLU A 1 87 ? 1.312 0.723 8.741 1.00 95.56 87 GLU A N 1
ATOM 708 C CA . G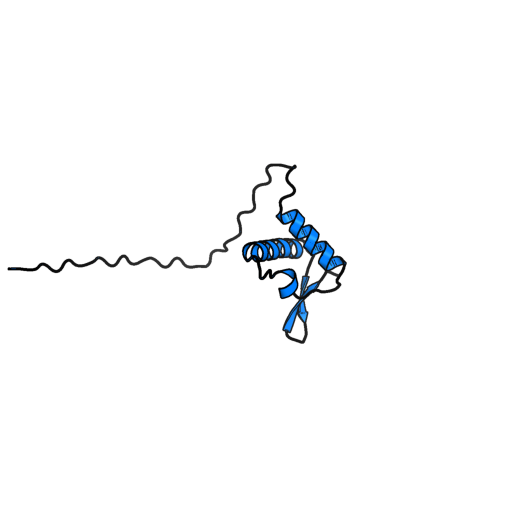LU A 1 87 ? 0.499 -0.371 9.264 1.00 95.56 87 GLU A CA 1
ATOM 709 C C . GLU A 1 87 ? -0.730 -0.570 8.370 1.00 95.56 87 GLU A C 1
ATOM 711 O O . GLU A 1 87 ? -1.318 0.403 7.893 1.00 95.56 87 GLU A O 1
ATOM 716 N N . ILE A 1 88 ? -1.127 -1.825 8.141 1.00 95.94 88 ILE A N 1
ATOM 717 C CA . ILE A 1 88 ? -2.353 -2.165 7.409 1.00 95.94 88 ILE A CA 1
ATOM 718 C C . ILE A 1 88 ? -3.420 -2.583 8.419 1.00 95.94 88 ILE A C 1
ATOM 720 O O . ILE A 1 88 ? -3.245 -3.555 9.150 1.00 95.94 88 ILE A O 1
ATOM 724 N N . LYS A 1 89 ? -4.547 -1.871 8.430 1.00 95.19 89 LYS A N 1
ATOM 725 C CA . LYS A 1 89 ? -5.715 -2.145 9.275 1.00 95.19 89 LYS A CA 1
ATOM 726 C C . LYS A 1 89 ? -6.933 -2.439 8.420 1.00 95.19 89 LYS A C 1
ATOM 728 O O . LYS A 1 89 ? -7.062 -1.936 7.307 1.00 95.19 89 LYS A O 1
ATOM 733 N N . VAL A 1 90 ? -7.856 -3.219 8.966 1.00 95.62 90 VAL A N 1
ATOM 734 C CA . VAL A 1 90 ? -9.176 -3.427 8.368 1.00 95.62 90 VAL A CA 1
ATOM 735 C C . VAL A 1 90 ? -10.197 -2.681 9.210 1.00 95.62 90 VAL A C 1
ATOM 737 O O . VAL A 1 90 ? -10.243 -2.845 10.429 1.00 95.62 90 VAL A O 1
ATOM 740 N N . ASP A 1 91 ? -10.983 -1.817 8.576 1.00 92.88 91 ASP A N 1
ATOM 741 C CA . ASP A 1 91 ? -12.033 -1.084 9.276 1.00 92.88 91 ASP A CA 1
ATOM 742 C C . ASP A 1 91 ? -13.295 -1.937 9.496 1.00 92.88 91 ASP A C 1
ATOM 744 O O . ASP A 1 91 ? -13.426 -3.058 9.005 1.00 92.88 91 ASP A O 1
ATOM 748 N N . LYS A 1 92 ? -14.274 -1.383 10.221 1.00 94.38 92 LYS A N 1
ATOM 749 C CA . LYS A 1 92 ? -15.551 -2.065 10.502 1.00 94.38 92 LYS A CA 1
ATOM 750 C C . LYS A 1 92 ? -16.354 -2.419 9.242 1.00 94.38 92 LYS A C 1
ATOM 752 O O . LYS A 1 92 ? -17.240 -3.260 9.314 1.00 94.38 92 LYS A O 1
ATOM 757 N N . ALA A 1 93 ? -16.071 -1.767 8.115 1.00 94.69 93 ALA A N 1
ATOM 758 C CA . ALA A 1 93 ? -16.710 -2.024 6.830 1.00 94.69 93 ALA A CA 1
ATOM 759 C C . ALA A 1 93 ? -15.917 -3.030 5.969 1.00 94.69 93 ALA A C 1
ATOM 761 O O . ALA A 1 93 ? -16.274 -3.248 4.814 1.00 94.69 93 ALA A O 1
ATOM 762 N N . GLY A 1 94 ? -14.845 -3.630 6.502 1.00 93.62 94 GLY A N 1
ATOM 763 C CA . GLY A 1 94 ? -14.009 -4.597 5.790 1.00 93.62 94 GLY A CA 1
ATOM 764 C C . GLY A 1 94 ? -13.020 -3.969 4.804 1.00 93.62 94 GLY A C 1
ATOM 765 O O . GLY A 1 94 ? -12.452 -4.674 3.971 1.00 93.62 94 GLY A O 1
ATOM 766 N N . ARG A 1 95 ? -12.805 -2.649 4.856 1.00 95.56 95 ARG A N 1
ATOM 767 C CA . ARG A 1 95 ? -11.891 -1.946 3.946 1.00 95.56 95 ARG A CA 1
ATOM 768 C C . ARG A 1 95 ? -10.477 -1.967 4.505 1.00 95.56 95 ARG A C 1
ATOM 770 O O . ARG A 1 95 ? -10.271 -1.683 5.684 1.00 95.56 95 ARG A O 1
ATOM 777 N N . HIS A 1 96 ? -9.509 -2.237 3.635 1.00 97.06 96 HIS A N 1
ATOM 778 C CA . HIS A 1 96 ? -8.093 -2.214 3.983 1.00 97.06 96 HIS A CA 1
ATOM 779 C C . HIS A 1 96 ? -7.575 -0.777 3.931 1.00 97.06 96 HIS A C 1
ATOM 781 O O . HIS A 1 96 ? -7.618 -0.121 2.886 1.00 97.06 96 HIS A O 1
ATOM 787 N N . LEU A 1 97 ? -7.086 -0.291 5.063 1.00 96.50 97 LEU A N 1
ATOM 788 C CA . LEU A 1 97 ? -6.507 1.031 5.236 1.00 96.50 97 LEU A CA 1
ATOM 789 C C . LEU A 1 97 ? -5.029 0.893 5.581 1.00 96.50 97 LEU A C 1
ATOM 791 O O . LEU A 1 97 ? -4.651 0.049 6.386 1.00 96.50 97 LEU A O 1
ATOM 795 N N . VAL A 1 98 ? -4.209 1.748 4.989 1.00 96.50 98 VAL A N 1
ATOM 796 C CA . VAL A 1 98 ? -2.801 1.925 5.323 1.00 96.50 98 VAL A CA 1
ATOM 797 C C . VAL A 1 98 ? -2.679 3.224 6.106 1.00 96.50 98 VAL A C 1
ATOM 799 O O . VAL A 1 98 ? -3.161 4.266 5.655 1.00 96.50 98 VAL A O 1
ATOM 802 N N . CYS A 1 99 ? -2.069 3.165 7.281 1.00 93.94 99 CYS A N 1
ATOM 803 C CA . CYS A 1 99 ? -1.870 4.312 8.163 1.00 93.94 99 CYS A CA 1
ATOM 804 C C . CYS A 1 99 ? -0.420 4.401 8.636 1.00 93.94 99 CYS A C 1
ATOM 806 O O . CYS A 1 99 ? 0.303 3.403 8.653 1.00 93.94 99 CYS A O 1
ATOM 808 N N . GLU A 1 100 ? -0.010 5.608 9.023 1.00 88.56 100 GLU A N 1
ATOM 809 C CA . GLU A 1 100 ? 1.224 5.801 9.782 1.00 88.56 100 GLU A CA 1
ATOM 810 C C . GLU A 1 100 ? 1.062 5.135 11.168 1.00 88.56 100 GLU A C 1
ATOM 812 O O . GLU A 1 100 ? -0.029 5.216 11.751 1.00 88.56 100 GLU A O 1
ATOM 817 N N . PRO A 1 101 ? 2.084 4.426 11.673 1.00 81.38 101 PRO A N 1
ATOM 818 C CA . PRO A 1 101 ? 2.052 3.856 13.012 1.00 81.38 1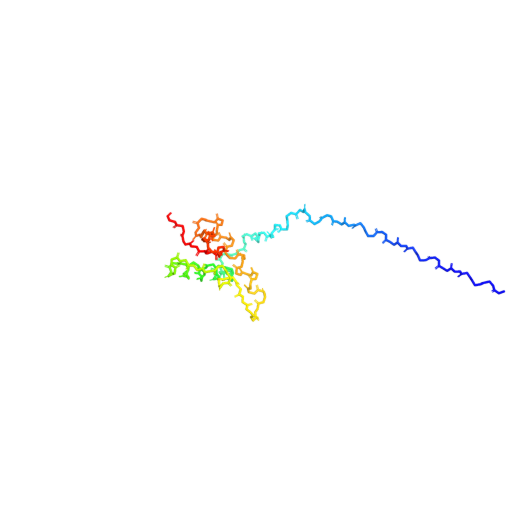01 PRO A CA 1
ATOM 819 C C . PRO A 1 101 ? 1.946 4.967 14.064 1.00 81.38 101 PRO A C 1
ATOM 821 O O . PRO A 1 101 ? 2.503 6.050 13.886 1.00 81.38 101 PRO A O 1
ATOM 824 N N . LEU A 1 102 ? 1.187 4.693 15.130 1.00 64.75 102 LEU A N 1
ATOM 825 C CA . LEU A 1 102 ? 1.002 5.593 16.276 1.00 64.75 102 LEU A CA 1
ATOM 826 C C . LEU A 1 102 ? 2.221 5.597 17.202 1.00 64.75 102 LEU A C 1
ATOM 828 O O . LEU A 1 102 ? 2.820 4.512 17.375 1.00 64.75 102 LEU A O 1
#

Sequence (102 aa):
MDTKIKQKRVCRKKRLKPTELARPEQLVEGSREERNDTDKTMLTMFNILRKNRSVKLEILVLNRNSFAQTVENLFALSFLVKDGRAEIKVDKAGRHLVCEPL

Organism: Pisum sativum (NCBI:txid3888)

Secondary structure (DSSP, 8-state):
------PPP--------S-S-----------TT---HHHHHHHHHHHHHHHSSEEEHHHHH--TT-HHHHHHHHHHHHHHHHTTS-EEEE-TTS-EEEE---

pLDDT: mean 77.64, std 20.46, range [39.91, 97.06]

Radius of gyration: 22.78 Å; chains: 1; bounding box: 44×67×62 Å

Foldseek 3Di:
DDDDDDDDDDDPPDPDDPDDDPPPPDPPDDDDPDCPVLNVLLVVLLVVQVVPQKDFPCVQQDDPVDPVSSVSSVVSVVVCVVVLQWDWDQDPVRTTIIGGDD